Protein AF-A0A0H2ZX13-F1 (afdb_monomer_lite)

Sequence (163 aa):
MHVPVPDKLWLAPEAAERKGGQFLLNASNQIASAAADPLPFKPIQDLIDAQRLALRTYAIRSNDFKANLDGRALPKTIQREYRLARLPRFIWVVEAIDRQLRQAGEPCVVGEAVLDATSSDHAPEEIALHVHGVMWLQQTGGGVRFPITGDAKPYISGGVGDP

Secondary structure (DSSP, 8-state):
--PPPPTT--S-HHHHHHHHHHHHHHHHHHHHHHSPSSPSS--HHHHHHTT-EEEEEEEEEHHHHHHHGGGGT--HHHHHHHHHS---SEEEEEEEEEHHHHHTTS--EEEEEEEETTSBTTBPPEEEEEETTEEEEE-TTS-EEEEEE---S-B---SSS--

pLDDT: mean 90.94, std 11.41, range [40.09, 98.44]

Structure (mmCIF, N/CA/C/O backbone):
data_AF-A0A0H2ZX13-F1
#
_entry.id   AF-A0A0H2ZX13-F1
#
loop_
_atom_site.group_PDB
_atom_site.id
_atom_site.type_symbol
_atom_site.label_atom_id
_atom_site.label_alt_id
_atom_site.label_comp_id
_atom_site.label_asym_id
_atom_site.label_entity_id
_atom_site.label_seq_id
_atom_site.pdbx_PDB_ins_code
_atom_site.Cartn_x
_atom_site.Cartn_y
_atom_site.Cartn_z
_atom_site.occupancy
_atom_site.B_iso_or_equiv
_atom_site.auth_seq_id
_atom_site.auth_comp_id
_atom_site.auth_asym_id
_atom_site.auth_atom_id
_atom_site.pdbx_PDB_model_num
ATOM 1 N N . MET A 1 1 ? 14.447 -19.700 7.499 1.00 40.09 1 MET A N 1
ATOM 2 C CA . MET A 1 1 ? 13.592 -20.479 6.579 1.00 40.09 1 MET A CA 1
ATOM 3 C C . MET A 1 1 ? 13.613 -19.738 5.251 1.00 40.09 1 MET A C 1
ATOM 5 O O . MET A 1 1 ? 13.087 -18.639 5.200 1.00 40.09 1 MET A O 1
ATOM 9 N N . HIS A 1 2 ? 14.326 -20.243 4.240 1.00 40.50 2 HIS A N 1
ATOM 10 C CA . HIS A 1 2 ? 14.375 -19.602 2.920 1.00 40.50 2 HIS A CA 1
ATOM 11 C C . HIS A 1 2 ? 13.100 -19.982 2.165 1.00 40.50 2 HIS A C 1
ATOM 13 O O . HIS A 1 2 ? 12.901 -21.156 1.856 1.00 40.50 2 HIS A O 1
ATOM 19 N N . VAL A 1 3 ? 12.218 -19.016 1.918 1.00 52.16 3 VAL A N 1
ATOM 20 C CA . VAL A 1 3 ? 11.079 -19.216 1.016 1.00 52.16 3 VAL A CA 1
ATOM 21 C C . VAL A 1 3 ? 11.642 -19.218 -0.409 1.00 52.16 3 VAL A C 1
ATOM 23 O O . VAL A 1 3 ? 12.311 -18.251 -0.775 1.00 52.16 3 VAL A O 1
ATOM 26 N N . PRO A 1 4 ? 11.461 -20.290 -1.204 1.00 53.12 4 PRO A N 1
ATOM 27 C CA . PRO A 1 4 ? 11.976 -20.332 -2.564 1.00 53.12 4 PRO A CA 1
ATOM 28 C C . PRO A 1 4 ? 11.307 -19.244 -3.404 1.00 53.12 4 PRO A C 1
ATOM 30 O O . PRO A 1 4 ? 10.082 -19.165 -3.504 1.00 53.12 4 PRO A O 1
ATOM 33 N N . VAL A 1 5 ? 12.141 -18.394 -3.988 1.00 54.12 5 VAL A N 1
ATOM 34 C CA . VAL A 1 5 ? 11.737 -17.278 -4.836 1.00 54.12 5 VAL A CA 1
ATOM 35 C C . VAL A 1 5 ? 11.625 -17.809 -6.273 1.00 54.12 5 VAL A C 1
ATOM 37 O O . VAL A 1 5 ? 12.580 -18.419 -6.749 1.00 54.12 5 VAL A O 1
ATOM 40 N N . PRO A 1 6 ? 10.491 -17.641 -6.978 1.00 60.44 6 PRO A N 1
ATOM 41 C CA . PRO A 1 6 ? 10.394 -17.985 -8.396 1.00 60.44 6 PRO A CA 1
ATOM 42 C C . PRO A 1 6 ? 11.504 -17.307 -9.213 1.00 60.44 6 PRO A C 1
ATOM 44 O O . PRO A 1 6 ? 11.788 -16.140 -8.956 1.00 60.44 6 PRO A O 1
ATOM 47 N N . ASP A 1 7 ? 12.026 -17.969 -10.257 1.00 58.28 7 ASP A N 1
ATOM 48 C CA . ASP A 1 7 ? 13.134 -17.527 -11.149 1.00 58.28 7 ASP A CA 1
ATOM 49 C C . ASP A 1 7 ? 12.956 -16.149 -11.838 1.00 58.28 7 ASP A C 1
ATOM 51 O O . ASP A 1 7 ? 13.725 -15.762 -12.716 1.00 58.28 7 ASP A O 1
ATOM 55 N N . LYS A 1 8 ? 11.890 -15.415 -11.513 1.00 68.06 8 LYS A N 1
ATOM 56 C CA . LYS A 1 8 ? 11.519 -14.120 -12.086 1.00 68.06 8 LYS A CA 1
ATOM 57 C C . LYS A 1 8 ? 11.235 -13.041 -11.038 1.00 68.06 8 LYS A C 1
ATOM 59 O O . LYS A 1 8 ? 10.766 -11.983 -11.443 1.00 68.06 8 LYS A O 1
ATOM 64 N N . LEU A 1 9 ? 11.464 -13.276 -9.740 1.00 80.00 9 LEU A N 1
ATOM 65 C CA . LEU A 1 9 ? 11.483 -12.187 -8.753 1.00 80.00 9 LEU A CA 1
ATOM 66 C C . LEU A 1 9 ? 12.938 -11.792 -8.506 1.00 80.00 9 LEU A C 1
ATOM 68 O O . LEU A 1 9 ? 13.745 -12.617 -8.088 1.00 80.00 9 LEU A O 1
ATOM 72 N N . TRP A 1 10 ? 13.249 -10.540 -8.811 1.00 85.06 10 TRP A N 1
ATOM 73 C CA . TRP A 1 10 ? 14.584 -9.959 -8.694 1.00 85.06 10 TRP A CA 1
ATOM 74 C C . TRP A 1 10 ? 14.689 -9.070 -7.462 1.00 85.06 10 TRP A C 1
ATOM 76 O O . TRP A 1 10 ? 15.726 -9.064 -6.809 1.00 85.06 10 TRP A O 1
ATOM 86 N N . LEU A 1 11 ? 13.599 -8.375 -7.126 1.00 90.50 11 LEU A N 1
ATOM 87 C CA . LEU A 1 11 ? 13.493 -7.597 -5.902 1.00 90.50 11 LEU A CA 1
ATOM 88 C C . LEU A 1 11 ? 13.355 -8.552 -4.712 1.00 90.50 11 LEU A C 1
ATOM 90 O O . LEU A 1 11 ? 12.398 -9.332 -4.650 1.00 90.50 11 LEU A O 1
ATOM 94 N N . ALA A 1 12 ? 14.278 -8.474 -3.760 1.00 93.25 12 ALA A N 1
ATOM 95 C CA . ALA A 1 12 ? 14.234 -9.247 -2.528 1.00 93.25 12 ALA A CA 1
ATOM 96 C C . ALA A 1 12 ? 13.045 -8.822 -1.637 1.00 93.25 12 ALA A C 1
ATOM 98 O O . ALA A 1 12 ? 12.730 -7.627 -1.561 1.00 93.25 12 ALA A O 1
ATOM 99 N N . PRO A 1 13 ? 12.400 -9.759 -0.912 1.00 93.75 13 PRO A N 1
ATOM 100 C CA . PRO A 1 13 ? 11.270 -9.444 -0.035 1.00 93.75 13 PRO A CA 1
ATOM 101 C C . PRO A 1 13 ? 11.617 -8.400 1.030 1.00 93.75 13 PRO A C 1
ATOM 103 O O . PRO A 1 13 ? 10.819 -7.509 1.298 1.00 93.75 13 PRO A O 1
ATOM 106 N N . GLU A 1 14 ? 12.818 -8.449 1.605 1.00 95.44 14 GLU A N 1
ATOM 107 C CA . GLU A 1 14 ? 13.265 -7.503 2.631 1.00 95.44 14 GLU A CA 1
ATOM 108 C C . GLU A 1 14 ? 13.470 -6.096 2.057 1.00 95.44 14 GLU A C 1
ATOM 110 O O . GLU A 1 14 ? 13.261 -5.093 2.744 1.00 95.44 14 GLU A O 1
ATOM 115 N N . ALA A 1 15 ? 13.897 -6.001 0.793 1.00 95.75 15 ALA A N 1
ATOM 116 C CA . ALA A 1 15 ? 14.011 -4.730 0.090 1.00 95.75 15 ALA A CA 1
ATOM 117 C C . ALA A 1 15 ? 12.628 -4.159 -0.245 1.00 95.75 15 ALA A C 1
ATOM 119 O O . ALA A 1 15 ? 12.398 -2.967 -0.016 1.00 95.75 15 ALA A O 1
ATOM 120 N N . ALA A 1 16 ? 11.701 -5.011 -0.696 1.00 96.81 16 ALA A N 1
ATOM 121 C CA . ALA A 1 16 ? 10.311 -4.643 -0.929 1.00 96.81 16 ALA A CA 1
ATOM 122 C C . ALA A 1 16 ? 9.630 -4.154 0.357 1.00 96.81 16 ALA A C 1
ATOM 124 O O . ALA A 1 16 ? 9.082 -3.056 0.359 1.00 96.81 16 ALA A O 1
ATOM 125 N N . GLU A 1 17 ? 9.724 -4.903 1.461 1.00 97.94 17 GLU A N 1
ATOM 126 C CA . GLU A 1 17 ? 9.111 -4.550 2.748 1.00 97.94 17 GLU A CA 1
ATOM 127 C C . GLU A 1 17 ? 9.623 -3.209 3.272 1.00 97.94 17 GLU A C 1
ATOM 129 O O . GLU A 1 17 ? 8.841 -2.317 3.602 1.00 97.94 17 GLU A O 1
ATOM 134 N N . ARG A 1 18 ? 10.950 -3.033 3.293 1.00 97.50 18 ARG A N 1
ATOM 135 C CA . ARG A 1 18 ? 11.585 -1.798 3.766 1.00 97.50 18 ARG A CA 1
ATOM 136 C C . ARG A 1 18 ? 11.129 -0.596 2.949 1.00 97.50 18 ARG A C 1
ATOM 138 O O . ARG A 1 18 ? 10.815 0.452 3.514 1.00 97.50 18 ARG A O 1
ATOM 145 N N . LYS A 1 19 ? 11.117 -0.728 1.618 1.00 97.81 19 LYS A N 1
ATOM 146 C CA . LYS A 1 19 ? 10.781 0.384 0.729 1.00 97.81 19 LYS A CA 1
ATOM 147 C C . LYS A 1 19 ? 9.278 0.665 0.705 1.00 97.81 19 LYS A C 1
ATOM 149 O O . LYS A 1 19 ? 8.890 1.821 0.836 1.00 97.81 19 LYS A O 1
ATOM 154 N N . GLY A 1 20 ? 8.448 -0.373 0.636 1.00 97.69 20 GLY A N 1
ATOM 155 C CA . GLY A 1 20 ? 6.992 -0.275 0.728 1.00 97.69 20 GLY A CA 1
ATOM 156 C C . GLY A 1 20 ? 6.532 0.324 2.056 1.00 97.69 20 GLY A C 1
ATOM 157 O O . GLY A 1 20 ? 5.722 1.245 2.062 1.00 97.69 20 GLY A O 1
ATOM 158 N N . GLY A 1 21 ? 7.119 -0.104 3.178 1.00 97.94 21 GLY A N 1
ATOM 159 C CA . GLY A 1 21 ? 6.862 0.488 4.493 1.00 97.94 21 GLY A CA 1
ATOM 160 C C . GLY A 1 21 ? 7.228 1.975 4.554 1.00 97.94 21 GLY A C 1
ATOM 161 O O . GLY A 1 21 ? 6.460 2.778 5.085 1.00 97.94 21 GLY A O 1
ATOM 162 N N . GLN A 1 22 ? 8.357 2.369 3.951 1.00 98.06 22 GLN A N 1
ATOM 163 C CA . GLN A 1 22 ? 8.748 3.778 3.840 1.00 98.06 22 GLN A CA 1
ATOM 164 C C . GLN A 1 22 ? 7.742 4.590 3.009 1.00 98.06 22 GLN A C 1
ATOM 166 O O . GLN A 1 22 ? 7.369 5.690 3.419 1.00 98.06 22 GLN A O 1
ATOM 171 N N . PHE A 1 23 ? 7.293 4.068 1.863 1.00 97.62 23 PHE A N 1
ATOM 172 C CA . PHE A 1 23 ? 6.282 4.731 1.035 1.00 97.62 23 PHE A CA 1
ATOM 173 C C . PHE A 1 23 ? 4.970 4.924 1.797 1.00 97.62 23 PHE A C 1
ATOM 175 O O . PHE A 1 23 ? 4.450 6.038 1.840 1.00 97.62 23 PHE A O 1
ATOM 182 N N . LEU A 1 24 ? 4.497 3.879 2.479 1.00 98.25 24 LEU A N 1
ATOM 183 C CA . LEU A 1 24 ? 3.282 3.915 3.292 1.00 98.25 24 LEU A CA 1
ATOM 184 C C . LEU A 1 24 ? 3.354 4.962 4.405 1.00 98.25 24 LEU A C 1
ATOM 186 O O . LEU A 1 24 ? 2.422 5.752 4.563 1.00 98.25 24 LEU A O 1
ATOM 190 N N . LEU A 1 25 ? 4.458 5.002 5.154 1.00 98.38 25 LEU A N 1
ATOM 191 C CA . LEU A 1 25 ? 4.645 5.976 6.228 1.00 98.38 25 LEU A CA 1
ATOM 192 C C . LEU A 1 25 ? 4.645 7.413 5.691 1.00 98.38 25 LEU A C 1
ATOM 194 O O . LEU A 1 25 ? 3.904 8.261 6.191 1.00 98.38 25 LEU A O 1
ATOM 198 N N . ASN A 1 26 ? 5.433 7.678 4.648 1.00 97.62 26 ASN A N 1
ATOM 199 C CA . ASN A 1 26 ? 5.528 9.008 4.048 1.00 97.62 26 ASN A CA 1
ATOM 200 C C . ASN A 1 26 ? 4.165 9.485 3.527 1.00 97.62 26 ASN A C 1
ATOM 202 O O . ASN A 1 26 ? 3.757 10.615 3.793 1.00 97.62 26 ASN A O 1
ATOM 206 N N . ALA A 1 27 ? 3.441 8.601 2.842 1.00 96.62 27 ALA A N 1
ATOM 207 C CA . ALA A 1 27 ? 2.106 8.865 2.330 1.00 96.62 27 ALA A CA 1
ATOM 208 C C . ALA A 1 27 ? 1.095 9.140 3.442 1.00 96.62 27 ALA A C 1
ATOM 210 O O . ALA A 1 27 ? 0.366 10.127 3.383 1.00 96.62 27 ALA A O 1
ATOM 211 N N . SER A 1 28 ? 1.084 8.305 4.485 1.00 97.75 28 SER A N 1
ATOM 212 C CA . SER A 1 28 ? 0.220 8.502 5.648 1.00 97.75 28 SER A CA 1
ATOM 213 C C . SER A 1 28 ? 0.462 9.863 6.295 1.00 97.75 28 SER A C 1
ATOM 215 O O . SER A 1 28 ? -0.503 10.534 6.649 1.00 97.75 28 SER A O 1
ATOM 217 N N . ASN A 1 29 ? 1.723 10.276 6.447 1.00 97.19 29 ASN A N 1
ATOM 218 C CA . ASN A 1 29 ? 2.069 11.567 7.043 1.00 97.19 29 ASN A CA 1
ATOM 219 C C . ASN A 1 29 ? 1.611 12.730 6.157 1.00 97.19 29 ASN A C 1
ATOM 221 O O . ASN A 1 29 ? 1.026 13.692 6.654 1.00 97.19 29 ASN A O 1
ATOM 225 N N . GLN A 1 30 ? 1.810 12.619 4.841 1.00 95.44 30 GLN A N 1
ATOM 226 C CA . GLN A 1 30 ? 1.357 13.629 3.889 1.00 95.44 30 GLN A CA 1
ATOM 227 C C . GLN A 1 30 ? -0.172 13.780 3.911 1.00 95.44 30 GLN A C 1
ATOM 229 O O . GLN A 1 30 ? -0.673 14.899 4.000 1.00 95.44 30 GLN A O 1
ATOM 234 N N . ILE A 1 31 ? -0.916 12.670 3.891 1.00 95.06 31 ILE A N 1
ATOM 235 C CA . ILE A 1 31 ? -2.386 12.682 3.928 1.00 95.06 31 ILE A CA 1
ATOM 236 C C . ILE A 1 31 ? -2.888 13.242 5.261 1.00 95.06 31 ILE A C 1
ATOM 238 O O . ILE A 1 31 ? -3.763 14.103 5.258 1.00 95.06 31 ILE A O 1
ATOM 242 N N . ALA A 1 32 ? -2.318 12.807 6.390 1.00 95.19 32 ALA A N 1
ATOM 243 C CA . ALA A 1 32 ? -2.690 13.314 7.710 1.00 95.19 32 ALA A CA 1
ATOM 244 C C . ALA A 1 32 ? -2.454 14.828 7.828 1.00 95.19 32 ALA A C 1
ATOM 246 O O . ALA A 1 32 ? -3.317 15.537 8.331 1.00 95.19 32 ALA A O 1
ATOM 247 N N . SER A 1 33 ? -1.334 15.337 7.301 1.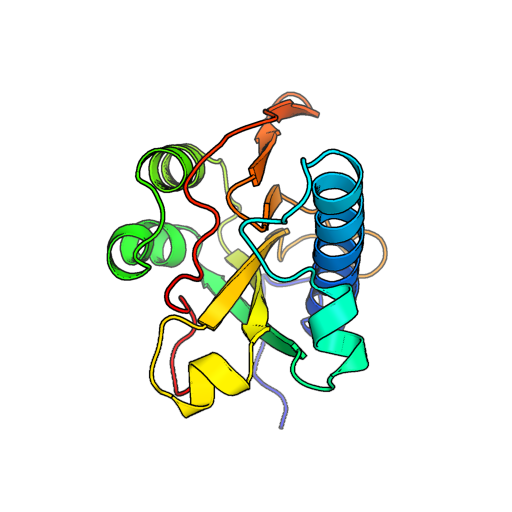00 93.94 33 SER A N 1
ATOM 248 C CA . SER A 1 33 ? -1.021 16.773 7.339 1.00 93.94 33 SER A CA 1
ATOM 249 C C . SER A 1 33 ? -1.975 17.647 6.515 1.00 93.94 33 SER A C 1
ATOM 251 O O . SER A 1 33 ? -2.100 18.839 6.784 1.00 93.94 33 SER A O 1
ATOM 253 N N . ALA A 1 34 ? -2.638 17.064 5.512 1.00 91.19 34 ALA A N 1
ATOM 254 C CA . ALA A 1 34 ? -3.572 17.757 4.628 1.00 91.19 34 ALA A CA 1
ATOM 255 C C . ALA A 1 34 ? -5.049 17.554 5.019 1.00 91.19 34 ALA A C 1
ATOM 257 O O . ALA A 1 34 ? -5.928 18.183 4.427 1.00 91.19 34 ALA A O 1
ATOM 258 N N . ALA A 1 35 ? -5.338 16.661 5.969 1.00 89.31 35 ALA A N 1
ATOM 259 C CA . ALA A 1 35 ? -6.691 16.327 6.394 1.00 89.31 35 ALA A CA 1
ATOM 260 C C . ALA A 1 35 ? -7.190 17.255 7.517 1.00 89.31 35 ALA A C 1
ATOM 262 O O . ALA A 1 35 ? -6.410 17.848 8.258 1.00 89.31 35 ALA A O 1
ATOM 263 N N . ALA A 1 36 ? -8.515 17.382 7.636 1.00 85.75 36 ALA A N 1
ATOM 264 C CA . ALA A 1 36 ? -9.145 18.132 8.720 1.00 85.75 36 ALA A CA 1
ATOM 265 C C . ALA A 1 36 ? -9.134 17.336 10.040 1.00 85.75 36 ALA A C 1
ATOM 267 O O . ALA A 1 36 ? -9.187 16.107 10.027 1.00 85.75 36 ALA A O 1
ATOM 268 N N . ASP A 1 37 ? -9.106 18.051 11.166 1.00 83.88 37 ASP A N 1
ATOM 269 C CA . ASP A 1 37 ? -9.209 17.498 12.524 1.00 83.88 37 ASP A CA 1
ATOM 270 C C . ASP A 1 37 ? -10.697 17.374 12.932 1.00 83.88 37 ASP A C 1
ATOM 272 O O . ASP A 1 37 ? -11.443 18.349 12.765 1.00 83.88 37 ASP A O 1
ATOM 276 N N . PRO A 1 38 ? -11.173 16.218 13.441 1.00 85.50 38 PRO A N 1
ATOM 277 C CA . PRO A 1 38 ? -10.438 14.973 13.687 1.00 85.50 38 PRO A CA 1
ATOM 278 C C . PRO A 1 38 ? -10.209 14.122 12.442 1.00 85.50 38 PRO A C 1
ATOM 280 O O . PRO A 1 38 ? -11.061 14.022 11.557 1.00 85.50 38 PRO A O 1
ATOM 283 N N . LEU A 1 39 ? -9.057 13.442 12.428 1.00 90.75 39 LEU A N 1
ATOM 284 C CA . LEU A 1 39 ? -8.708 12.505 11.367 1.00 90.75 39 LEU A CA 1
ATOM 285 C C . LEU A 1 39 ? -9.691 11.319 11.356 1.00 90.75 39 LEU A C 1
ATOM 287 O O . LEU A 1 39 ? -9.921 10.700 12.397 1.00 90.75 39 LEU A O 1
ATOM 291 N N . PRO A 1 40 ? -10.234 10.935 10.186 1.00 90.81 40 PRO A N 1
ATOM 292 C CA . PRO A 1 40 ? -11.153 9.801 10.069 1.00 90.81 40 PRO A CA 1
ATOM 293 C C . PRO A 1 40 ? -10.444 8.433 10.080 1.00 90.81 40 PRO A C 1
ATOM 295 O O . PRO A 1 40 ? -11.085 7.398 9.908 1.00 90.81 40 PRO A O 1
ATOM 298 N N . PHE A 1 41 ? -9.124 8.418 10.251 1.00 93.94 41 PHE A N 1
ATOM 299 C CA . PHE A 1 41 ? -8.262 7.241 10.279 1.00 93.94 41 PHE A CA 1
ATOM 300 C C . PHE A 1 41 ? -7.149 7.449 11.308 1.00 93.94 41 PHE A C 1
ATOM 302 O O . PHE A 1 41 ? -6.880 8.574 11.728 1.00 93.94 41 PHE A O 1
ATOM 309 N N . LYS A 1 42 ? -6.465 6.365 11.685 1.00 95.62 42 LYS A N 1
ATOM 310 C CA . LYS A 1 42 ? -5.280 6.433 12.542 1.00 95.62 42 LYS A CA 1
ATOM 311 C C . LYS A 1 42 ? -4.011 6.506 11.681 1.00 95.62 42 LYS A C 1
ATOM 313 O O . LYS A 1 42 ? -3.763 5.560 10.930 1.00 95.62 42 LYS A O 1
ATOM 318 N N . PRO A 1 43 ? -3.210 7.586 11.758 1.00 96.94 43 PRO A N 1
ATOM 319 C CA . PRO A 1 43 ? -1.932 7.676 11.059 1.00 96.94 43 PRO A CA 1
ATOM 320 C C . PRO A 1 43 ? -1.021 6.478 11.338 1.00 96.94 43 PRO A C 1
ATOM 322 O O . PRO A 1 43 ? -1.002 5.932 12.441 1.00 96.94 43 PRO A O 1
ATOM 325 N N . ILE A 1 44 ? -0.218 6.091 10.345 1.00 98.00 44 ILE A N 1
ATOM 326 C CA . ILE A 1 44 ? 0.739 4.988 10.493 1.00 98.00 44 ILE A CA 1
ATOM 327 C C . ILE A 1 44 ? 1.781 5.312 11.574 1.00 98.00 44 ILE A C 1
ATOM 329 O O . ILE A 1 44 ? 2.150 4.412 12.324 1.00 98.00 44 ILE A O 1
ATOM 333 N N . GLN A 1 45 ? 2.199 6.577 11.715 1.00 98.00 45 GLN A N 1
ATOM 334 C CA . GLN A 1 45 ? 3.105 6.997 12.790 1.00 98.00 45 GLN A CA 1
ATOM 335 C C . GLN A 1 45 ? 2.527 6.672 14.178 1.00 98.00 45 GLN A C 1
ATOM 337 O O . GLN A 1 45 ? 3.198 6.032 14.981 1.00 98.00 45 GLN A O 1
ATOM 342 N N . ASP A 1 46 ? 1.251 6.970 14.422 1.00 97.81 46 ASP A N 1
ATOM 343 C CA . ASP A 1 46 ? 0.590 6.656 15.694 1.00 97.81 46 ASP A CA 1
ATOM 344 C C . ASP A 1 46 ? 0.506 5.144 15.961 1.00 97.81 46 ASP A C 1
ATOM 346 O O . ASP A 1 46 ? 0.479 4.702 17.113 1.00 97.81 46 ASP A O 1
ATOM 350 N N . LEU A 1 47 ? 0.421 4.320 14.908 1.00 98.00 47 LEU A N 1
ATOM 351 C CA . LEU A 1 47 ? 0.483 2.861 15.037 1.00 98.00 47 LEU A CA 1
ATOM 352 C C . LEU A 1 47 ? 1.899 2.381 15.371 1.00 98.00 47 LEU A C 1
ATOM 354 O O . LEU A 1 47 ? 2.039 1.409 16.114 1.00 98.00 47 LEU A O 1
ATOM 358 N N . ILE A 1 48 ? 2.935 3.039 14.844 1.00 97.81 48 ILE A N 1
ATOM 359 C CA . ILE A 1 48 ? 4.339 2.762 15.180 1.00 97.81 48 ILE A CA 1
ATOM 360 C C . ILE A 1 48 ? 4.599 3.111 16.644 1.00 97.81 48 ILE A C 1
ATOM 362 O O . ILE A 1 48 ? 5.080 2.258 17.391 1.00 97.81 48 ILE A O 1
ATOM 366 N N . ASP A 1 49 ? 4.219 4.316 17.066 1.00 98.19 49 ASP A N 1
ATOM 367 C CA . ASP A 1 49 ? 4.447 4.818 18.424 1.00 98.19 49 ASP A CA 1
ATOM 368 C C . ASP A 1 49 ? 3.720 3.957 19.467 1.00 98.19 49 ASP A C 1
ATOM 370 O O . ASP A 1 49 ? 4.251 3.667 20.537 1.00 98.19 49 ASP A O 1
ATOM 374 N N . ALA A 1 50 ? 2.530 3.455 19.118 1.00 97.81 50 ALA A N 1
ATOM 375 C CA . ALA A 1 50 ? 1.772 2.512 19.937 1.00 97.81 50 ALA A CA 1
ATOM 376 C C . ALA A 1 50 ? 2.233 1.044 19.811 1.00 97.81 50 ALA A C 1
ATOM 378 O O . ALA A 1 50 ? 1.577 0.159 20.359 1.00 97.81 50 ALA A O 1
ATOM 379 N N . GLN A 1 51 ? 3.301 0.752 19.058 1.00 97.38 51 GLN A N 1
ATOM 380 C CA . GLN A 1 51 ? 3.802 -0.603 18.767 1.00 97.38 51 GLN A CA 1
ATOM 381 C C . GLN A 1 51 ? 2.745 -1.562 18.178 1.00 97.38 51 GLN A C 1
ATOM 383 O O . GLN A 1 51 ? 2.807 -2.788 18.331 1.00 97.38 51 GLN A O 1
ATOM 388 N N . ARG A 1 52 ? 1.769 -1.004 17.460 1.00 97.12 52 ARG A N 1
ATOM 389 C CA . ARG A 1 52 ? 0.643 -1.711 16.839 1.00 97.12 52 ARG A CA 1
ATOM 390 C C . ARG A 1 52 ? 0.821 -1.966 15.351 1.00 97.12 52 ARG A C 1
ATOM 392 O O . ARG A 1 52 ? 0.092 -2.794 14.818 1.00 97.12 52 ARG A O 1
ATOM 399 N N . LEU A 1 53 ? 1.766 -1.303 14.688 1.00 98.00 53 LEU A N 1
ATOM 400 C CA . LEU A 1 53 ? 2.045 -1.568 13.281 1.00 98.00 53 LEU A CA 1
ATOM 401 C C . LEU A 1 53 ? 2.764 -2.916 13.109 1.00 98.00 53 LEU A C 1
ATOM 403 O O . LEU A 1 53 ? 3.773 -3.194 13.761 1.00 98.00 53 LEU A O 1
ATOM 407 N N . ALA A 1 54 ? 2.269 -3.733 12.187 1.00 97.44 54 ALA A N 1
ATOM 408 C CA . ALA A 1 54 ? 3.020 -4.812 11.559 1.00 97.44 54 ALA A CA 1
ATOM 409 C C . ALA A 1 54 ? 3.055 -4.590 10.044 1.00 97.44 54 ALA A C 1
ATOM 411 O O . ALA A 1 54 ? 2.134 -3.999 9.484 1.00 97.44 54 ALA A O 1
ATOM 412 N N . LEU A 1 55 ? 4.108 -5.077 9.390 1.00 97.69 55 LEU A N 1
ATOM 413 C CA . LEU A 1 55 ? 4.147 -5.189 7.938 1.00 97.69 55 LEU A CA 1
ATOM 414 C C . LEU A 1 55 ? 3.949 -6.651 7.552 1.00 97.69 55 LEU A C 1
ATOM 416 O O . LEU A 1 55 ? 4.455 -7.550 8.226 1.00 97.69 55 LEU A O 1
ATOM 420 N N . ARG A 1 56 ? 3.195 -6.871 6.479 1.00 96.06 56 ARG A N 1
ATOM 421 C CA . ARG A 1 56 ? 3.065 -8.173 5.833 1.00 96.06 56 ARG A CA 1
ATOM 422 C C . ARG A 1 56 ? 3.486 -8.034 4.381 1.00 96.06 56 ARG A C 1
ATOM 424 O O . ARG A 1 56 ? 2.854 -7.299 3.628 1.00 96.06 56 ARG A O 1
ATOM 431 N N . THR A 1 57 ? 4.514 -8.779 3.993 1.00 96.69 57 THR A N 1
ATOM 432 C CA . THR A 1 57 ? 5.076 -8.730 2.640 1.00 96.69 57 THR A CA 1
ATOM 433 C C . THR A 1 57 ? 4.933 -10.076 1.952 1.00 96.69 57 THR A C 1
ATOM 435 O O . THR A 1 57 ? 5.333 -11.105 2.495 1.00 96.69 57 THR A O 1
ATOM 438 N N . TYR A 1 58 ? 4.353 -10.090 0.753 1.00 95.75 58 TYR A N 1
ATOM 439 C CA . TYR A 1 58 ? 4.172 -11.317 -0.019 1.00 95.75 58 TYR A CA 1
ATOM 440 C C . TYR A 1 58 ? 4.242 -11.074 -1.524 1.00 95.75 58 TYR A C 1
ATOM 442 O O . TYR A 1 58 ? 3.853 -10.021 -2.032 1.00 95.75 58 TYR A O 1
ATOM 450 N N . ALA A 1 59 ? 4.743 -12.079 -2.240 1.00 94.88 59 ALA A N 1
ATOM 451 C CA . ALA A 1 59 ? 4.734 -12.099 -3.692 1.00 94.88 59 ALA A CA 1
ATOM 452 C C . ALA A 1 59 ? 3.464 -12.790 -4.181 1.00 94.88 59 ALA A C 1
ATOM 454 O O . ALA A 1 59 ? 3.061 -13.832 -3.661 1.00 94.88 59 ALA A O 1
ATOM 455 N N . ILE A 1 60 ? 2.851 -12.235 -5.219 1.00 94.88 60 ILE A N 1
ATOM 456 C CA . ILE A 1 60 ? 1.645 -12.797 -5.826 1.00 94.88 60 ILE A CA 1
ATOM 457 C C . ILE A 1 60 ? 1.661 -12.555 -7.335 1.00 94.88 60 ILE A C 1
ATOM 459 O O . ILE A 1 60 ? 2.258 -11.592 -7.826 1.00 94.88 60 ILE A O 1
ATOM 463 N N . ARG A 1 61 ? 1.013 -13.436 -8.108 1.00 94.69 61 ARG A N 1
ATOM 464 C CA . ARG A 1 61 ? 0.768 -13.151 -9.527 1.00 94.69 61 ARG A CA 1
ATOM 465 C C . ARG A 1 61 ? -0.227 -12.005 -9.628 1.00 94.69 61 ARG A C 1
ATOM 467 O O . ARG A 1 61 ? -1.261 -12.026 -8.966 1.00 94.69 61 ARG A O 1
ATOM 474 N N . SER A 1 62 ? 0.024 -11.046 -10.509 1.00 95.62 62 SER A N 1
ATOM 475 C CA . SER A 1 62 ? -0.862 -9.883 -10.646 1.00 95.62 62 SER A CA 1
ATOM 476 C C . SER A 1 62 ? -2.303 -10.246 -11.017 1.00 95.62 62 SER A C 1
ATOM 478 O O . SER A 1 62 ? -3.234 -9.575 -10.581 1.00 95.62 62 SER A O 1
ATOM 480 N N . ASN A 1 63 ? -2.513 -11.332 -11.764 1.00 95.94 63 ASN A N 1
ATOM 481 C CA . ASN A 1 63 ? -3.858 -11.834 -12.055 1.00 95.94 63 ASN A CA 1
ATOM 482 C C . ASN A 1 63 ? -4.573 -12.363 -10.804 1.00 95.94 63 ASN A C 1
ATOM 484 O O . ASN A 1 63 ? -5.759 -12.092 -10.644 1.00 95.94 63 ASN A O 1
ATOM 488 N N . ASP A 1 64 ? -3.864 -13.063 -9.914 1.00 95.81 64 ASP A N 1
ATOM 489 C CA . ASP A 1 64 ? -4.444 -13.573 -8.665 1.00 95.81 64 ASP A CA 1
ATOM 490 C C . ASP A 1 64 ? -4.760 -12.406 -7.717 1.00 95.81 64 ASP A C 1
ATOM 492 O O . ASP A 1 64 ? -5.842 -12.348 -7.139 1.00 95.81 64 ASP A O 1
ATOM 496 N N . PHE A 1 65 ? -3.866 -11.414 -7.640 1.00 95.88 65 PHE A N 1
ATOM 497 C CA . PHE A 1 65 ? -4.119 -10.162 -6.924 1.00 95.88 65 PHE A CA 1
ATOM 498 C C . PHE A 1 65 ? -5.402 -9.477 -7.411 1.00 95.88 65 PHE A C 1
ATOM 500 O O . PHE A 1 65 ? -6.278 -9.154 -6.610 1.00 95.88 65 PHE A O 1
ATOM 507 N N . LYS A 1 66 ? -5.553 -9.308 -8.733 1.00 96.06 66 LYS A N 1
ATOM 508 C CA . LYS A 1 66 ? -6.741 -8.687 -9.338 1.00 96.06 66 LYS A CA 1
ATOM 509 C C . LYS A 1 66 ? -8.015 -9.502 -9.125 1.00 96.06 66 LYS A C 1
ATOM 511 O O . LYS A 1 66 ? -9.074 -8.910 -8.925 1.00 96.06 66 LYS A O 1
ATOM 516 N N . ALA A 1 67 ? -7.924 -10.830 -9.182 1.00 94.38 67 ALA A N 1
ATOM 517 C CA . ALA A 1 67 ? -9.054 -11.726 -8.949 1.00 94.38 67 ALA A CA 1
ATOM 518 C C . ALA A 1 67 ? -9.559 -11.648 -7.501 1.00 94.38 67 ALA A C 1
ATOM 520 O O . ALA A 1 67 ? -10.760 -11.738 -7.265 1.00 94.38 67 ALA A O 1
ATOM 521 N N . ASN A 1 68 ? -8.659 -11.409 -6.545 1.00 93.19 68 ASN A N 1
ATOM 522 C CA . ASN A 1 68 ? -8.992 -11.375 -5.124 1.00 93.19 68 ASN A CA 1
ATOM 523 C C . ASN A 1 68 ? -9.504 -10.012 -4.627 1.00 93.19 68 ASN A C 1
ATOM 525 O O . ASN A 1 68 ? -9.934 -9.926 -3.480 1.00 93.19 68 ASN A O 1
ATOM 529 N N . LEU A 1 69 ? -9.505 -8.955 -5.452 1.00 94.31 69 LEU A N 1
ATOM 530 C CA . LEU A 1 69 ? -9.883 -7.595 -5.027 1.00 94.31 69 LEU A CA 1
ATOM 531 C C . LEU A 1 69 ? -11.278 -7.508 -4.388 1.00 94.31 69 LEU A C 1
ATOM 533 O O . LEU A 1 69 ? -11.453 -6.757 -3.429 1.00 94.31 69 LEU A O 1
ATOM 537 N N . ASP A 1 70 ? -12.254 -8.273 -4.887 1.00 91.31 70 ASP A N 1
ATOM 538 C CA . ASP A 1 70 ? -13.624 -8.263 -4.351 1.00 91.31 70 ASP A CA 1
ATOM 539 C C . ASP A 1 70 ? -13.683 -8.803 -2.913 1.00 91.31 70 ASP A C 1
ATOM 541 O O . ASP A 1 70 ? -14.442 -8.295 -2.089 1.00 91.31 70 ASP A O 1
ATOM 545 N N . GLY A 1 71 ? -12.836 -9.786 -2.587 1.00 91.44 71 GLY A N 1
ATOM 546 C CA . GLY A 1 71 ? -12.750 -10.380 -1.251 1.00 91.44 71 GLY A CA 1
ATOM 547 C C . GLY A 1 71 ? -12.089 -9.474 -0.211 1.00 91.44 71 GLY A C 1
ATOM 548 O O . GLY A 1 71 ? -12.147 -9.767 0.979 1.00 91.44 71 GLY A O 1
ATOM 549 N N . ARG A 1 72 ? -11.478 -8.360 -0.636 1.00 92.25 72 ARG A N 1
ATOM 550 C CA . ARG A 1 72 ? -10.705 -7.480 0.250 1.00 92.25 72 ARG A CA 1
ATOM 551 C C . ARG A 1 72 ? -11.536 -6.390 0.915 1.00 92.25 72 ARG A C 1
ATOM 553 O O . ARG A 1 72 ? -10.990 -5.638 1.704 1.00 92.25 72 ARG A O 1
ATOM 560 N N . ALA A 1 73 ? -12.828 -6.273 0.600 1.00 90.50 73 ALA A N 1
ATOM 561 C CA . ALA A 1 73 ? -13.697 -5.183 1.068 1.00 90.50 73 ALA A CA 1
ATOM 562 C C . ALA A 1 73 ? -13.173 -3.763 0.734 1.00 90.50 73 ALA A C 1
ATOM 564 O O . ALA A 1 73 ? -13.520 -2.787 1.394 1.00 90.50 73 ALA A O 1
ATOM 565 N N . LEU A 1 74 ? -12.357 -3.634 -0.320 1.00 91.38 74 LEU A N 1
ATOM 566 C CA . LEU A 1 74 ? -11.857 -2.34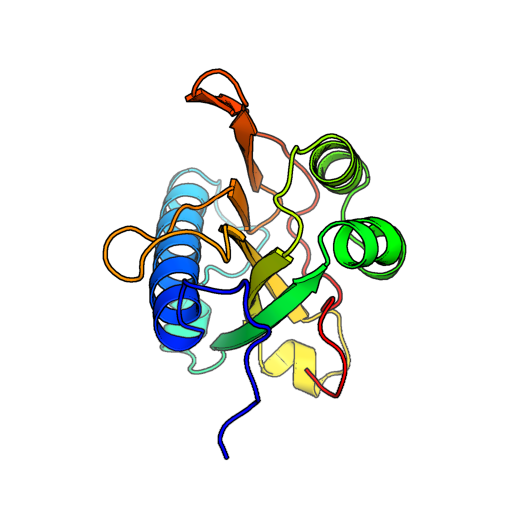8 -0.811 1.00 91.38 74 LEU A CA 1
ATOM 567 C C . LEU A 1 74 ? -12.975 -1.506 -1.456 1.00 91.38 74 LEU A C 1
ATOM 569 O O . LEU A 1 74 ? -13.905 -2.070 -2.040 1.00 91.38 74 LEU A O 1
ATOM 573 N N . PRO A 1 75 ? -12.871 -0.166 -1.477 1.00 92.06 75 PRO A N 1
ATOM 574 C CA . PRO A 1 75 ? -13.800 0.683 -2.222 1.00 92.06 75 PRO A CA 1
ATOM 575 C C . PRO A 1 75 ? -13.808 0.357 -3.724 1.00 92.06 75 PRO A C 1
ATOM 577 O O . PRO A 1 75 ? -12.755 0.181 -4.340 1.00 92.06 75 PRO A O 1
ATOM 580 N N . LYS A 1 76 ? -14.991 0.347 -4.359 1.00 93.25 76 LYS A N 1
ATOM 581 C CA . LYS A 1 76 ? -15.135 0.033 -5.800 1.00 93.25 76 LYS A CA 1
ATOM 582 C C . LYS A 1 76 ? -14.305 0.948 -6.711 1.00 93.25 76 LYS A C 1
ATOM 584 O O . LYS A 1 76 ? -13.891 0.514 -7.785 1.00 93.25 76 LYS A O 1
ATOM 589 N N . THR A 1 77 ? -14.066 2.196 -6.301 1.00 93.06 77 THR A N 1
ATOM 590 C CA . THR A 1 77 ? -13.200 3.143 -7.020 1.00 93.06 77 THR A CA 1
ATOM 591 C C . THR A 1 77 ? -11.766 2.626 -7.081 1.00 93.06 77 THR A C 1
ATOM 593 O O . THR A 1 77 ? -11.239 2.465 -8.175 1.00 93.06 77 THR A O 1
ATOM 596 N N . ILE A 1 78 ? -11.190 2.262 -5.936 1.00 94.56 78 ILE A N 1
ATOM 597 C CA . ILE A 1 78 ? -9.844 1.686 -5.804 1.00 94.56 78 ILE A CA 1
ATOM 598 C C . ILE A 1 78 ? -9.737 0.347 -6.544 1.00 94.56 78 ILE A C 1
ATOM 600 O O . ILE A 1 78 ? -8.819 0.141 -7.337 1.00 94.56 78 ILE A O 1
ATOM 604 N N . GLN A 1 79 ? -10.720 -0.546 -6.372 1.00 95.31 79 GLN A N 1
ATOM 605 C CA . GLN A 1 79 ? -10.741 -1.833 -7.077 1.00 95.31 79 GLN A CA 1
ATOM 606 C C . GLN A 1 79 ? -10.709 -1.661 -8.602 1.00 95.31 79 GLN A C 1
ATOM 608 O O . GLN A 1 79 ? -10.005 -2.392 -9.300 1.00 95.31 79 GLN A O 1
ATOM 613 N N . ARG A 1 80 ? -11.473 -0.699 -9.140 1.00 95.19 80 ARG A N 1
ATOM 614 C CA . ARG A 1 80 ? -11.484 -0.410 -10.580 1.00 95.19 80 ARG A CA 1
ATOM 615 C C . ARG A 1 80 ? -10.096 -0.002 -11.069 1.00 95.19 80 ARG A C 1
ATOM 617 O O . ARG A 1 80 ? -9.671 -0.477 -12.118 1.00 95.19 80 ARG A O 1
ATOM 624 N N . GLU A 1 81 ? -9.397 0.837 -10.314 1.00 95.25 81 GLU A N 1
ATOM 625 C CA . GLU A 1 81 ? -8.057 1.297 -10.679 1.00 95.25 81 GLU A CA 1
ATOM 626 C C . GLU A 1 81 ? -7.038 0.155 -10.650 1.00 95.25 81 GLU A C 1
ATOM 628 O O . GLU A 1 81 ? -6.321 -0.036 -11.630 1.00 95.25 81 GLU A O 1
ATOM 633 N N . TYR A 1 82 ? -7.056 -0.705 -9.627 1.00 95.56 82 TYR A N 1
ATOM 634 C CA . TYR A 1 82 ? -6.221 -1.912 -9.622 1.00 95.56 82 TYR A CA 1
ATOM 635 C C . TYR A 1 82 ? -6.527 -2.870 -10.782 1.00 95.56 82 TYR A C 1
ATOM 637 O O . TYR A 1 82 ? -5.607 -3.450 -11.363 1.00 95.56 82 TYR A O 1
ATOM 645 N N . ARG A 1 83 ? -7.799 -3.041 -11.168 1.00 94.88 83 ARG A N 1
ATOM 646 C CA . ARG A 1 83 ? -8.165 -3.890 -12.318 1.00 94.88 83 ARG A CA 1
ATOM 647 C C . ARG A 1 83 ? -7.562 -3.367 -13.622 1.00 94.88 83 ARG A C 1
ATOM 649 O O . ARG A 1 83 ? -7.047 -4.162 -14.413 1.00 94.88 83 ARG A O 1
ATOM 656 N N . LEU A 1 84 ? -7.594 -2.049 -13.818 1.00 92.62 84 LEU A N 1
ATOM 657 C CA . LEU A 1 84 ? -7.083 -1.376 -15.015 1.00 92.62 84 LEU A CA 1
ATOM 658 C C . LEU A 1 84 ? -5.561 -1.171 -15.000 1.00 92.62 84 LEU A C 1
ATOM 660 O O . LEU A 1 84 ? -4.964 -1.009 -16.065 1.00 92.62 84 LEU A O 1
ATOM 664 N N . ALA A 1 85 ? -4.927 -1.219 -13.826 1.00 93.00 85 ALA A N 1
ATOM 665 C CA . ALA A 1 85 ? -3.485 -1.082 -13.672 1.00 93.00 85 ALA A CA 1
ATOM 666 C C . ALA A 1 85 ? -2.723 -2.115 -14.512 1.00 93.00 85 ALA A C 1
ATOM 668 O O . ALA A 1 85 ? -3.050 -3.308 -14.522 1.00 93.00 85 ALA A O 1
ATOM 669 N N . ARG A 1 86 ? -1.664 -1.680 -15.195 1.00 91.06 86 ARG A N 1
ATOM 670 C CA . ARG A 1 86 ? -0.717 -2.605 -15.822 1.00 91.06 86 ARG A CA 1
ATOM 671 C C . ARG A 1 86 ? 0.272 -3.052 -14.759 1.00 91.06 86 ARG A C 1
ATOM 673 O O . ARG A 1 86 ? 1.067 -2.252 -14.290 1.00 91.06 86 ARG A O 1
ATOM 680 N N . LEU A 1 87 ? 0.179 -4.318 -14.378 1.00 93.38 87 LEU A N 1
ATOM 681 C CA . LEU A 1 87 ? 1.044 -4.931 -13.381 1.00 93.38 87 LEU A CA 1
ATOM 682 C C . LEU A 1 87 ? 1.942 -5.961 -14.083 1.00 93.38 87 LEU A C 1
ATOM 684 O O . LEU A 1 87 ? 1.447 -6.672 -14.968 1.00 93.38 87 LEU A O 1
ATOM 688 N N . PRO A 1 88 ? 3.223 -6.084 -13.701 1.00 92.75 88 PRO A N 1
ATOM 689 C CA . PRO A 1 88 ? 4.080 -7.178 -14.144 1.00 92.75 88 PRO A CA 1
ATOM 690 C C . PRO A 1 88 ? 3.486 -8.523 -13.708 1.00 92.75 88 PRO A C 1
ATOM 692 O O . PRO A 1 88 ? 2.546 -8.596 -12.912 1.00 92.75 88 PRO A O 1
ATOM 695 N N . ARG A 1 89 ? 4.010 -9.629 -14.249 1.00 93.56 89 ARG A N 1
ATOM 696 C CA . ARG A 1 89 ? 3.471 -10.970 -13.958 1.00 93.56 89 ARG A CA 1
ATOM 697 C C . ARG A 1 89 ? 3.447 -11.268 -12.458 1.00 93.56 89 ARG A C 1
ATOM 699 O O . ARG A 1 89 ? 2.495 -11.890 -11.991 1.00 93.56 89 ARG A O 1
ATOM 706 N N . PHE A 1 90 ? 4.478 -10.838 -11.741 1.00 94.50 90 PHE A N 1
ATOM 707 C CA . PHE A 1 90 ? 4.575 -10.943 -10.295 1.00 94.50 90 PHE A CA 1
ATOM 708 C C . PHE A 1 90 ? 4.803 -9.568 -9.693 1.00 94.50 90 PHE A C 1
ATOM 710 O O . PHE A 1 90 ? 5.564 -8.774 -10.238 1.00 94.50 90 PHE A O 1
ATOM 717 N N . ILE A 1 91 ? 4.156 -9.328 -8.565 1.00 96.75 91 ILE A N 1
ATOM 718 C CA . ILE A 1 91 ? 4.276 -8.104 -7.782 1.00 96.75 91 ILE A CA 1
ATOM 719 C C . ILE A 1 91 ? 4.634 -8.470 -6.349 1.00 96.75 91 ILE A C 1
ATOM 721 O O . ILE A 1 91 ? 4.272 -9.554 -5.875 1.00 96.75 91 ILE A O 1
ATOM 725 N N . TRP A 1 92 ? 5.300 -7.548 -5.668 1.00 97.56 92 TRP A N 1
ATOM 726 C CA . TRP A 1 92 ? 5.330 -7.538 -4.214 1.00 97.56 92 TRP A CA 1
ATOM 727 C C . TRP A 1 92 ? 4.175 -6.700 -3.702 1.00 97.56 92 TRP A C 1
ATOM 729 O O . TRP A 1 92 ? 3.921 -5.606 -4.205 1.00 97.56 92 TRP A O 1
ATOM 739 N N . VAL A 1 93 ? 3.497 -7.219 -2.691 1.00 98.00 93 VAL A N 1
ATOM 740 C CA . VAL A 1 93 ? 2.480 -6.499 -1.940 1.00 98.00 93 VAL A CA 1
ATOM 741 C C . VAL A 1 93 ? 2.984 -6.350 -0.513 1.00 98.00 93 VAL A C 1
ATOM 743 O O . VAL A 1 93 ? 3.336 -7.345 0.121 1.00 98.00 93 VAL A O 1
ATOM 746 N N . VAL A 1 94 ? 3.040 -5.111 -0.034 1.00 98.44 94 VAL A N 1
ATOM 747 C CA . VAL A 1 94 ? 3.418 -4.761 1.337 1.00 98.44 94 VAL A CA 1
ATOM 748 C C . VAL A 1 94 ? 2.207 -4.133 2.002 1.00 98.44 94 VAL A C 1
ATOM 750 O O . VAL A 1 94 ? 1.815 -3.025 1.651 1.00 98.44 94 VAL A O 1
ATOM 753 N N . GLU A 1 95 ? 1.610 -4.837 2.954 1.00 98.44 95 GLU A N 1
ATOM 754 C CA . GLU A 1 95 ? 0.452 -4.375 3.715 1.00 98.44 95 GLU A CA 1
ATOM 755 C C . GLU A 1 95 ? 0.896 -3.810 5.071 1.00 98.44 95 GLU A C 1
ATOM 757 O O . GLU A 1 95 ? 1.652 -4.450 5.803 1.00 98.44 95 GLU A O 1
ATOM 762 N N . ALA A 1 96 ? 0.389 -2.630 5.429 1.00 98.25 96 ALA A N 1
ATOM 763 C CA . ALA A 1 96 ? 0.442 -2.097 6.786 1.00 98.25 96 ALA A CA 1
ATOM 764 C C . ALA A 1 96 ? -0.756 -2.623 7.583 1.00 98.25 96 ALA A C 1
ATOM 766 O O . ALA A 1 96 ? -1.905 -2.331 7.249 1.00 98.25 96 ALA A O 1
ATOM 767 N N . ILE A 1 97 ? -0.478 -3.379 8.642 1.00 97.81 97 ILE A N 1
ATOM 768 C CA . ILE A 1 97 ? -1.466 -4.066 9.475 1.00 97.81 97 ILE A CA 1
ATOM 769 C C . ILE A 1 97 ? -1.536 -3.418 10.858 1.00 97.81 97 ILE A C 1
ATOM 771 O O . ILE A 1 97 ? -0.517 -3.281 11.540 1.00 97.81 97 ILE A O 1
ATOM 775 N N . ASP A 1 98 ? -2.743 -3.091 11.315 1.00 97.69 98 ASP A N 1
ATOM 776 C CA . ASP A 1 98 ? -3.003 -2.763 12.718 1.00 97.69 98 ASP A CA 1
ATOM 777 C C . ASP A 1 98 ? -3.212 -4.048 13.533 1.00 97.69 98 ASP A C 1
ATOM 779 O O . ASP A 1 98 ? -4.226 -4.743 13.408 1.00 97.69 98 ASP A O 1
ATOM 783 N N . ARG A 1 99 ? -2.250 -4.357 14.409 1.00 96.44 99 ARG A N 1
ATOM 784 C CA . ARG A 1 99 ? -2.263 -5.553 15.265 1.00 96.44 99 ARG A CA 1
ATOM 785 C C . ARG A 1 99 ? -3.497 -5.641 16.155 1.00 96.44 99 ARG A C 1
ATOM 787 O O . ARG A 1 99 ? -3.931 -6.755 16.429 1.00 96.44 99 ARG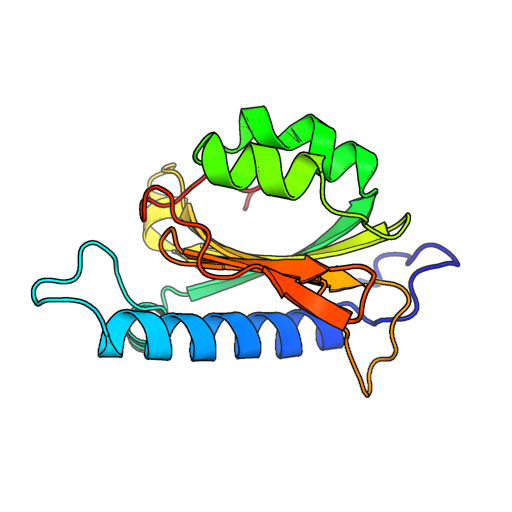 A O 1
ATOM 794 N N . GLN A 1 100 ? -4.047 -4.515 16.609 1.00 96.69 100 GLN A N 1
ATOM 795 C CA . GLN A 1 100 ? -5.212 -4.539 17.492 1.00 96.69 100 GLN A CA 1
ATOM 796 C C . GLN A 1 100 ? -6.468 -4.967 16.727 1.00 96.69 100 GLN A C 1
ATOM 798 O O . GLN A 1 100 ? -7.186 -5.847 17.191 1.00 96.69 100 GLN A O 1
ATOM 803 N N . LEU A 1 101 ? -6.697 -4.397 15.538 1.00 96.25 101 LEU A N 1
ATOM 804 C CA . LEU A 1 101 ? -7.813 -4.797 14.670 1.00 96.25 101 LEU A CA 1
ATOM 805 C C . LEU A 1 101 ? -7.688 -6.266 14.274 1.00 96.25 101 LEU A C 1
ATOM 807 O O . LEU A 1 101 ? -8.652 -7.024 14.339 1.00 96.25 101 LEU A O 1
ATOM 811 N N . ARG A 1 102 ? -6.461 -6.698 13.963 1.00 94.94 102 ARG A N 1
ATOM 812 C CA . ARG A 1 102 ? -6.173 -8.097 13.658 1.00 94.94 102 ARG A CA 1
ATOM 813 C C . ARG A 1 102 ? -6.533 -9.029 14.817 1.00 94.94 102 ARG A C 1
ATOM 815 O O . ARG A 1 102 ? -7.179 -10.046 14.600 1.00 94.94 102 ARG A O 1
ATOM 822 N N . GLN A 1 103 ? -6.131 -8.689 16.042 1.00 94.81 103 GLN A N 1
ATOM 823 C CA . GLN A 1 103 ? -6.458 -9.470 17.242 1.00 94.81 103 GLN A CA 1
ATOM 824 C C . GLN A 1 103 ? -7.965 -9.515 17.524 1.00 94.81 103 GLN A C 1
ATOM 826 O O . GLN A 1 103 ? -8.447 -10.501 18.074 1.00 94.81 103 GLN A O 1
ATOM 831 N N . ALA A 1 104 ? -8.700 -8.475 17.128 1.00 95.38 104 ALA A N 1
ATOM 832 C CA . ALA A 1 104 ? -10.153 -8.418 17.227 1.00 95.38 104 ALA A CA 1
ATOM 833 C C . ALA A 1 104 ? -10.883 -9.193 16.108 1.00 95.38 104 ALA A C 1
ATOM 835 O O . ALA A 1 104 ? -12.104 -9.312 16.155 1.00 95.38 104 ALA A O 1
ATOM 836 N N . GLY A 1 105 ? -10.166 -9.732 15.113 1.00 93.12 105 GLY A N 1
ATOM 837 C CA . GLY A 1 105 ? -10.773 -10.398 13.955 1.00 93.12 105 GLY A CA 1
ATOM 838 C C . GLY A 1 105 ? -11.437 -9.432 12.967 1.00 93.12 105 GLY A C 1
ATOM 839 O O . GLY A 1 105 ? -12.278 -9.844 12.169 1.00 93.12 105 GLY A O 1
ATOM 840 N N . GLU A 1 106 ? -11.077 -8.150 13.018 1.00 94.75 106 GLU A N 1
ATOM 841 C CA . GLU A 1 106 ? -11.610 -7.104 12.148 1.00 94.75 106 GLU A CA 1
ATOM 842 C C . GLU A 1 106 ? -10.716 -6.896 10.909 1.00 94.75 106 GLU A C 1
ATOM 844 O O . GLU A 1 106 ? -9.530 -7.257 10.922 1.00 94.75 106 GLU A O 1
ATOM 849 N N . PRO A 1 107 ? -11.240 -6.290 9.821 1.00 95.38 107 PRO A N 1
ATOM 850 C CA . PRO A 1 107 ? -10.399 -5.765 8.749 1.00 95.38 107 PRO A CA 1
ATOM 851 C C . PRO A 1 107 ? -9.276 -4.901 9.336 1.00 95.38 107 PRO A C 1
ATOM 853 O O . PRO A 1 107 ? -9.531 -3.997 10.126 1.00 95.38 107 PRO A O 1
ATOM 856 N N . CYS A 1 108 ? -8.026 -5.208 8.993 1.00 96.25 108 CYS A N 1
ATOM 857 C CA . CYS A 1 108 ? -6.860 -4.692 9.716 1.00 96.25 108 CYS A CA 1
ATOM 858 C C . CYS A 1 108 ? -5.791 -4.062 8.819 1.00 96.25 108 CYS A C 1
ATOM 860 O O . CYS A 1 108 ? -4.829 -3.500 9.342 1.00 96.25 108 CYS A O 1
ATOM 862 N N . VAL A 1 109 ? -5.948 -4.120 7.493 1.00 97.38 109 VAL A N 1
ATOM 863 C CA . VAL A 1 109 ? -5.029 -3.454 6.568 1.00 97.38 109 VAL A CA 1
ATOM 864 C C . VAL A 1 109 ? -5.384 -1.975 6.498 1.00 97.38 109 VAL A C 1
ATOM 866 O O . VAL A 1 109 ? -6.480 -1.629 6.065 1.00 97.38 109 VAL A O 1
ATOM 869 N N . VAL A 1 110 ? -4.460 -1.103 6.892 1.00 97.31 110 VAL A N 1
ATOM 870 C CA . VAL A 1 110 ? -4.630 0.363 6.848 1.00 97.31 110 VAL A CA 1
ATOM 871 C C . VAL A 1 110 ? -3.951 1.002 5.632 1.00 97.31 110 VAL A C 1
ATOM 873 O O . VAL A 1 110 ? -4.208 2.157 5.294 1.00 97.31 110 VAL A O 1
ATOM 876 N N . GLY A 1 111 ? -3.103 0.242 4.939 1.00 97.50 111 GLY A N 1
ATOM 877 C CA . GLY A 1 111 ? -2.481 0.654 3.689 1.00 97.50 111 GLY A CA 1
ATOM 878 C C . GLY A 1 111 ? -1.756 -0.490 2.985 1.00 97.50 111 GLY A C 1
ATOM 879 O O . GLY A 1 111 ? -1.447 -1.508 3.597 1.00 97.50 111 GLY A O 1
ATOM 880 N N . GLU A 1 112 ? -1.502 -0.321 1.694 1.00 97.81 112 GLU A N 1
ATOM 881 C CA . GLU A 1 112 ? -0.790 -1.257 0.829 1.00 97.81 112 GLU A CA 1
ATOM 882 C C . GLU A 1 112 ? 0.108 -0.524 -0.168 1.00 97.81 112 GLU A C 1
ATOM 884 O O . GLU A 1 112 ? -0.329 0.423 -0.824 1.00 97.81 112 GLU A O 1
ATOM 889 N N . ALA A 1 113 ? 1.336 -1.016 -0.322 1.00 98.25 113 ALA A N 1
ATOM 890 C CA . ALA A 1 113 ? 2.215 -0.705 -1.440 1.00 98.25 113 ALA A CA 1
ATOM 891 C C . ALA A 1 113 ? 2.311 -1.908 -2.381 1.00 98.25 113 ALA A C 1
ATOM 893 O O . ALA A 1 113 ? 2.537 -3.036 -1.942 1.00 98.25 113 ALA A O 1
ATOM 894 N N . VAL A 1 114 ? 2.179 -1.656 -3.681 1.00 98.00 114 VAL A N 1
ATOM 895 C CA . VAL A 1 114 ? 2.386 -2.642 -4.743 1.00 98.00 114 VAL A CA 1
ATOM 896 C C . VAL A 1 114 ? 3.645 -2.268 -5.507 1.00 98.00 114 VAL A C 1
ATOM 898 O O . VAL A 1 114 ? 3.704 -1.197 -6.111 1.00 98.00 114 VAL A O 1
ATOM 901 N N . LEU A 1 115 ? 4.636 -3.156 -5.502 1.00 97.38 115 LEU A N 1
ATOM 902 C CA . LEU A 1 115 ? 5.930 -2.948 -6.146 1.00 97.38 115 LEU A CA 1
ATOM 903 C C . LEU A 1 115 ? 6.158 -3.947 -7.285 1.00 97.38 115 LEU A C 1
ATOM 905 O O . LEU A 1 115 ? 5.675 -5.085 -7.245 1.00 97.38 115 LEU A O 1
ATOM 909 N N . ASP A 1 116 ? 6.928 -3.533 -8.291 1.00 95.06 116 ASP A N 1
ATOM 910 C CA . ASP A 1 116 ? 7.403 -4.422 -9.348 1.00 95.06 116 ASP A CA 1
ATOM 911 C C . ASP A 1 116 ? 8.404 -5.429 -8.769 1.00 95.06 116 ASP A C 1
ATOM 913 O O . ASP A 1 116 ? 9.507 -5.066 -8.350 1.00 95.06 116 ASP A O 1
ATOM 917 N N . ALA A 1 117 ? 8.043 -6.715 -8.771 1.00 94.31 117 ALA A N 1
ATOM 918 C CA . ALA A 1 117 ? 8.919 -7.761 -8.252 1.00 94.31 117 ALA A CA 1
ATOM 919 C C . ALA A 1 117 ? 10.146 -8.038 -9.133 1.00 94.31 117 ALA A C 1
ATOM 921 O O . ALA A 1 117 ? 11.044 -8.772 -8.724 1.00 94.31 117 ALA A O 1
ATOM 922 N N . THR A 1 118 ? 10.191 -7.470 -10.334 1.00 91.00 118 THR A N 1
ATOM 923 C CA . THR A 1 118 ? 11.314 -7.552 -11.273 1.00 91.00 118 THR A CA 1
ATOM 924 C C . THR A 1 118 ? 12.257 -6.351 -11.200 1.00 91.00 118 THR A C 1
ATOM 926 O O . THR A 1 118 ? 13.296 -6.363 -11.857 1.00 91.00 118 THR A O 1
ATOM 929 N N . SER A 1 119 ? 11.930 -5.341 -10.387 1.00 91.94 119 SER A N 1
ATOM 930 C CA . SER A 1 119 ? 12.822 -4.206 -10.134 1.00 91.94 119 SER A CA 1
ATOM 931 C C . SER A 1 119 ? 14.038 -4.609 -9.286 1.00 91.94 119 SER A C 1
ATOM 933 O O . SER A 1 119 ? 14.117 -5.721 -8.762 1.00 91.94 119 SER A O 1
ATOM 935 N N . SER A 1 120 ? 15.024 -3.716 -9.180 1.00 89.88 120 SER A N 1
ATOM 936 C CA . SER A 1 120 ? 16.249 -3.983 -8.415 1.00 89.88 120 SER A CA 1
ATOM 937 C C . SER A 1 120 ? 16.101 -3.615 -6.938 1.00 89.88 120 SER A C 1
ATOM 939 O O . SER A 1 120 ? 15.424 -2.646 -6.602 1.00 89.88 120 SER A O 1
ATOM 941 N N . ASP A 1 121 ? 16.848 -4.287 -6.061 1.00 90.50 121 ASP A N 1
ATOM 942 C CA . ASP A 1 121 ? 16.923 -3.945 -4.631 1.00 90.50 121 ASP A CA 1
ATOM 943 C C . ASP A 1 121 ? 17.366 -2.496 -4.364 1.00 90.50 121 ASP A C 1
ATOM 945 O O . ASP A 1 121 ? 16.998 -1.901 -3.348 1.00 90.50 121 ASP A O 1
ATOM 949 N N . HIS A 1 122 ? 18.165 -1.923 -5.269 1.00 88.19 122 HIS A N 1
ATOM 950 C CA . HIS A 1 122 ? 18.676 -0.554 -5.166 1.00 88.19 122 HIS A CA 1
ATOM 951 C C . HIS A 1 122 ? 17.669 0.502 -5.625 1.00 88.19 122 HIS A C 1
ATOM 953 O O . HIS A 1 122 ? 17.738 1.649 -5.184 1.00 88.19 122 HIS A O 1
ATOM 959 N N . ALA A 1 123 ? 16.730 0.116 -6.484 1.00 89.81 123 ALA A N 1
ATOM 960 C CA . ALA A 1 123 ? 15.665 0.971 -6.979 1.00 89.81 123 ALA A CA 1
ATOM 961 C C . ALA A 1 123 ? 14.352 0.177 -7.066 1.00 89.81 123 ALA A C 1
ATOM 963 O O . ALA A 1 123 ? 13.924 -0.158 -8.172 1.00 89.81 123 ALA A O 1
ATOM 964 N N . PRO A 1 124 ? 13.722 -0.150 -5.918 1.00 93.12 124 PRO A N 1
ATOM 965 C CA . PRO A 1 124 ? 12.430 -0.816 -5.926 1.00 93.12 124 PRO A CA 1
ATOM 966 C C . PRO A 1 124 ? 11.378 0.113 -6.528 1.00 93.12 124 PRO A C 1
ATOM 968 O O . PRO A 1 124 ? 11.188 1.236 -6.048 1.00 93.12 124 PRO A O 1
ATOM 971 N N . GLU A 1 125 ? 10.700 -0.350 -7.572 1.00 93.19 125 GLU A N 1
ATOM 972 C CA . GLU A 1 125 ? 9.713 0.456 -8.287 1.00 93.19 125 GLU A CA 1
ATOM 973 C C . GLU A 1 125 ? 8.320 0.261 -7.686 1.00 93.19 125 GLU A C 1
ATOM 975 O O . GLU A 1 125 ? 7.763 -0.838 -7.699 1.00 93.19 125 GLU A O 1
ATOM 980 N N . GLU A 1 126 ? 7.749 1.341 -7.154 1.00 94.88 126 GLU A N 1
ATOM 981 C CA . GLU A 1 126 ? 6.354 1.384 -6.720 1.00 94.88 126 GLU A CA 1
ATOM 982 C C . GLU A 1 126 ? 5.441 1.532 -7.935 1.00 94.88 126 GLU A C 1
ATOM 984 O O . GLU A 1 126 ? 5.585 2.471 -8.714 1.00 94.88 126 GLU A O 1
ATOM 989 N N . ILE A 1 127 ? 4.471 0.634 -8.075 1.00 95.81 127 ILE A N 1
ATOM 990 C CA . ILE A 1 127 ? 3.449 0.705 -9.120 1.00 95.81 127 ILE A CA 1
ATOM 991 C C . ILE A 1 127 ? 2.189 1.386 -8.587 1.00 95.81 127 ILE A C 1
ATOM 993 O O . ILE A 1 127 ? 1.559 2.173 -9.294 1.00 95.81 127 ILE A O 1
ATOM 997 N N . ALA A 1 128 ? 1.804 1.073 -7.350 1.00 97.00 128 ALA A N 1
ATOM 998 C CA . ALA A 1 128 ? 0.650 1.669 -6.698 1.00 97.00 128 ALA A CA 1
ATOM 999 C C . ALA A 1 128 ? 0.876 1.794 -5.195 1.00 97.00 128 ALA A C 1
ATOM 1001 O O . ALA A 1 128 ? 1.484 0.918 -4.578 1.00 97.00 128 ALA A O 1
ATOM 1002 N N . LEU A 1 129 ? 0.286 2.827 -4.608 1.00 97.12 129 LEU A N 1
ATOM 1003 C CA . LEU A 1 129 ? 0.149 2.959 -3.167 1.00 97.12 129 LEU A CA 1
ATOM 1004 C C . LEU A 1 129 ? -1.299 3.285 -2.844 1.00 97.12 129 LEU A C 1
ATOM 1006 O O . LEU A 1 129 ? -1.899 4.137 -3.497 1.00 97.12 129 LEU A O 1
ATOM 1010 N N . HIS A 1 130 ? -1.846 2.624 -1.834 1.00 96.75 130 HIS A N 1
ATOM 1011 C CA . HIS A 1 130 ? -3.173 2.884 -1.303 1.00 96.75 130 HIS A CA 1
ATOM 1012 C C . HIS A 1 130 ? -3.096 2.949 0.220 1.00 96.75 130 HIS A C 1
ATOM 1014 O O . HIS A 1 130 ? -2.783 1.956 0.866 1.00 96.75 130 HIS A O 1
ATOM 1020 N N . VAL A 1 131 ? -3.396 4.100 0.812 1.00 96.88 131 VAL A N 1
ATOM 1021 C CA . VAL A 1 131 ? -3.371 4.290 2.266 1.00 96.88 131 VAL A CA 1
ATOM 1022 C C . VAL A 1 131 ? -4.453 5.285 2.673 1.00 96.88 131 VAL A C 1
ATOM 1024 O O . VAL A 1 131 ? -4.661 6.290 1.994 1.00 96.88 131 VAL A O 1
ATOM 1027 N N . HIS A 1 132 ? -5.181 4.985 3.752 1.00 94.75 132 HIS A N 1
ATOM 1028 C CA . HIS A 1 132 ? -6.251 5.843 4.288 1.00 94.75 132 HIS A CA 1
ATOM 1029 C C . HIS A 1 132 ? -7.269 6.314 3.233 1.00 94.75 132 HIS A C 1
ATOM 1031 O O . HIS A 1 132 ? -7.708 7.463 3.236 1.00 94.75 132 HIS A O 1
ATOM 1037 N N . GLY A 1 133 ? -7.630 5.433 2.293 1.00 93.12 133 GLY A N 1
ATOM 1038 C CA . GLY A 1 133 ? -8.603 5.731 1.238 1.00 93.12 133 GLY A CA 1
ATOM 1039 C C . GLY A 1 133 ? -8.076 6.628 0.117 1.00 93.12 133 GLY A C 1
ATOM 1040 O O . GLY 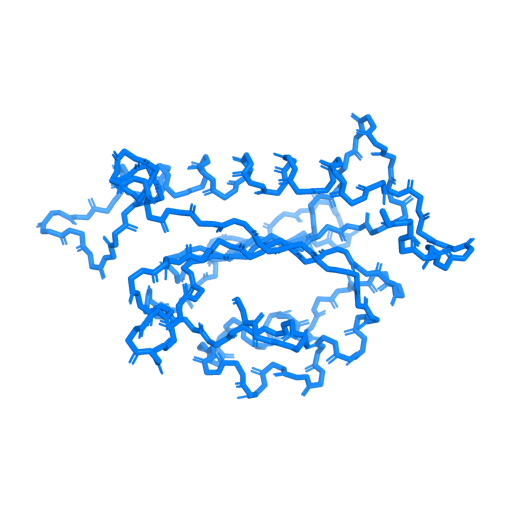A 1 133 ? -8.845 7.027 -0.755 1.00 93.12 133 GLY A O 1
ATOM 1041 N N . VAL A 1 134 ? -6.781 6.940 0.101 1.00 95.06 134 VAL A N 1
ATOM 1042 C CA . VAL A 1 134 ? -6.127 7.677 -0.980 1.00 95.06 134 VAL A CA 1
ATOM 1043 C C . VAL A 1 134 ? -5.196 6.734 -1.721 1.00 95.06 134 VAL A C 1
ATOM 1045 O O . VAL A 1 134 ? -4.407 6.012 -1.115 1.00 95.06 134 VAL A O 1
ATOM 1048 N N . MET A 1 135 ? -5.287 6.747 -3.044 1.00 96.00 135 MET A N 1
ATOM 1049 C CA . MET A 1 135 ? -4.435 5.964 -3.920 1.00 96.00 135 MET A CA 1
ATOM 1050 C C . MET A 1 135 ? -3.763 6.839 -4.968 1.00 96.00 135 MET A C 1
ATOM 1052 O O . MET A 1 135 ? -4.363 7.771 -5.517 1.00 96.00 135 MET A O 1
ATOM 1056 N N . TRP A 1 136 ? -2.534 6.466 -5.295 1.00 94.19 136 TRP A N 1
ATOM 1057 C CA . TRP A 1 136 ? -1.904 6.820 -6.554 1.00 94.19 136 TRP A CA 1
ATOM 1058 C C . TRP A 1 136 ? -1.464 5.582 -7.315 1.00 94.19 136 TRP A C 1
ATOM 1060 O O . TRP A 1 136 ? -1.166 4.533 -6.743 1.00 94.19 136 TRP A O 1
ATOM 1070 N N . LEU A 1 137 ? -1.446 5.725 -8.635 1.00 94.94 137 LEU A N 1
ATOM 1071 C CA . LEU A 1 137 ? -1.126 4.654 -9.563 1.00 94.94 137 LEU A CA 1
ATOM 1072 C C . LEU A 1 137 ? -0.191 5.173 -10.651 1.00 94.94 137 LEU A C 1
ATOM 1074 O O . LEU A 1 137 ? -0.516 6.155 -11.326 1.00 94.94 137 LEU A O 1
ATOM 1078 N N . GLN A 1 138 ? 0.932 4.491 -10.859 1.00 92.44 138 GLN A N 1
ATOM 1079 C CA . GLN A 1 138 ? 1.816 4.756 -11.988 1.00 92.44 138 GLN A CA 1
ATOM 1080 C C . GLN A 1 138 ? 1.106 4.437 -13.307 1.00 92.44 138 GLN A C 1
ATOM 1082 O O . GLN A 1 138 ? 0.473 3.390 -13.478 1.00 92.44 138 GLN A O 1
ATOM 1087 N N . GLN A 1 139 ? 1.217 5.346 -14.268 1.00 85.00 139 GLN A N 1
ATOM 1088 C CA . GLN A 1 139 ? 0.717 5.170 -15.623 1.00 85.00 139 GLN A CA 1
ATOM 1089 C C . GLN A 1 139 ? 1.846 4.746 -16.558 1.00 85.00 139 GLN A C 1
ATOM 1091 O O . GLN A 1 139 ? 3.004 5.111 -16.394 1.00 85.00 139 GLN A O 1
ATOM 1096 N N . THR A 1 140 ? 1.488 4.041 -17.630 1.00 73.62 140 THR A N 1
ATOM 1097 C CA . THR A 1 140 ? 2.449 3.539 -18.628 1.00 73.62 140 THR A CA 1
ATOM 1098 C C . THR A 1 140 ? 3.245 4.647 -19.330 1.00 73.62 140 THR A C 1
ATOM 1100 O O . THR A 1 140 ? 4.319 4.381 -19.852 1.00 73.62 140 THR A O 1
ATOM 1103 N N . GLY A 1 141 ? 2.739 5.884 -19.344 1.00 74.81 141 GLY A N 1
ATOM 1104 C CA . GLY A 1 141 ? 3.440 7.047 -19.897 1.00 74.81 141 GLY A CA 1
ATOM 1105 C C . GLY A 1 141 ? 4.412 7.737 -18.931 1.00 74.81 141 GLY A C 1
ATOM 1106 O O . GLY A 1 141 ? 4.877 8.822 -19.253 1.00 74.81 141 GLY A O 1
ATOM 1107 N N . GLY A 1 142 ? 4.664 7.171 -17.744 1.00 75.50 142 GLY A N 1
ATOM 1108 C CA . GLY A 1 142 ? 5.513 7.777 -16.707 1.00 75.50 142 GLY A CA 1
ATOM 1109 C C . GLY A 1 142 ? 4.822 8.853 -15.859 1.00 75.50 142 GLY A C 1
ATOM 1110 O O . GLY A 1 142 ? 5.465 9.493 -15.033 1.00 75.50 142 GLY A O 1
ATOM 1111 N N . GLY A 1 143 ? 3.519 9.071 -16.061 1.00 85.31 143 GLY A N 1
ATOM 1112 C CA . GLY A 1 143 ? 2.699 9.941 -15.215 1.00 85.31 143 GLY A CA 1
ATOM 1113 C C . GLY A 1 143 ? 2.126 9.201 -14.005 1.00 85.31 143 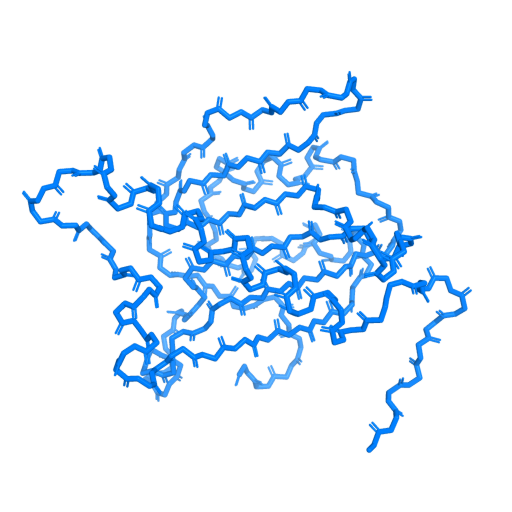GLY A C 1
ATOM 1114 O O . GLY A 1 143 ? 2.015 7.978 -14.014 1.00 85.31 143 GLY A O 1
ATOM 1115 N N . VAL A 1 144 ? 1.694 9.944 -12.988 1.00 87.38 144 VAL A N 1
ATOM 1116 C CA . VAL A 1 144 ? 0.995 9.392 -11.819 1.00 87.38 144 VAL A CA 1
ATOM 1117 C C . VAL A 1 144 ? -0.469 9.804 -11.872 1.00 87.38 144 VAL A C 1
ATOM 1119 O O . VAL A 1 144 ? -0.790 10.986 -11.986 1.00 87.38 144 VAL A O 1
ATOM 1122 N N . ARG A 1 145 ? -1.376 8.833 -11.754 1.00 89.06 145 ARG A N 1
ATOM 1123 C CA . ARG A 1 145 ? -2.798 9.111 -11.557 1.00 89.06 145 ARG A CA 1
ATOM 1124 C C . ARG A 1 145 ? -3.062 9.296 -10.066 1.00 89.06 145 ARG A C 1
ATOM 1126 O O . ARG A 1 145 ? -3.016 8.327 -9.315 1.00 89.06 145 ARG A O 1
ATOM 1133 N N . PHE A 1 146 ? -3.344 10.531 -9.659 1.00 89.00 146 PHE A N 1
ATOM 1134 C CA . PHE A 1 146 ? -3.561 10.919 -8.265 1.00 89.00 146 PHE A CA 1
ATOM 1135 C C . PHE A 1 146 ? -4.385 12.222 -8.170 1.00 89.00 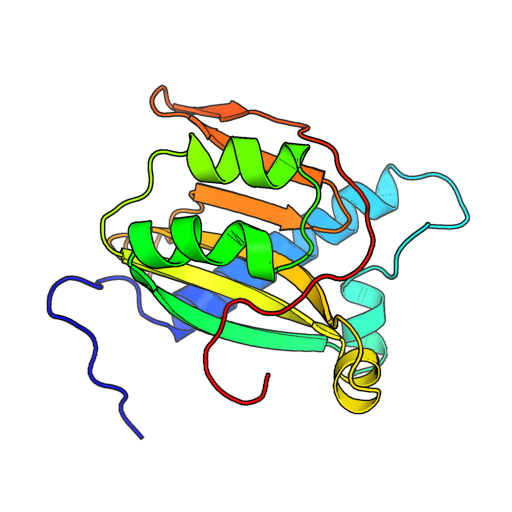146 PHE A C 1
ATOM 1137 O O . PHE A 1 146 ? -4.235 13.077 -9.044 1.00 89.00 146 PHE A O 1
ATOM 1144 N N . PRO A 1 147 ? -5.209 12.415 -7.120 1.00 87.25 147 PRO A N 1
ATOM 1145 C CA . PRO A 1 147 ? -5.616 11.415 -6.137 1.00 87.25 147 PRO A CA 1
ATOM 1146 C C . PRO A 1 147 ? -6.777 10.564 -6.654 1.00 87.25 147 PRO A C 1
ATOM 1148 O O . PRO A 1 147 ? -7.735 11.063 -7.244 1.00 87.25 147 PRO A O 1
ATOM 1151 N N . ILE A 1 148 ? -6.710 9.262 -6.401 1.00 92.12 148 ILE A N 1
ATOM 1152 C CA . ILE A 1 148 ? -7.874 8.382 -6.480 1.00 92.12 148 ILE A CA 1
ATOM 1153 C C . ILE A 1 148 ? -8.379 8.219 -5.050 1.00 92.12 148 ILE A C 1
ATOM 1155 O O . ILE A 1 148 ? -7.629 7.779 -4.184 1.00 92.12 148 ILE A O 1
ATOM 1159 N N . THR A 1 149 ? -9.634 8.576 -4.794 1.00 92.94 149 THR A N 1
ATOM 1160 C CA . THR A 1 149 ? -10.211 8.532 -3.446 1.00 92.94 149 THR A CA 1
ATOM 1161 C C . THR A 1 149 ? -11.195 7.373 -3.265 1.00 92.94 149 THR A C 1
ATOM 1163 O O . THR A 1 149 ? -11.856 6.901 -4.201 1.00 92.94 149 THR A O 1
ATOM 1166 N N . GLY A 1 150 ? -11.274 6.898 -2.028 1.00 91.25 150 GLY A N 1
ATOM 1167 C CA . GLY A 1 150 ? -12.142 5.838 -1.538 1.00 91.25 150 GLY A CA 1
ATOM 1168 C C . GLY A 1 150 ? -12.489 6.054 -0.061 1.00 91.25 150 GLY A C 1
ATOM 1169 O O . GLY A 1 150 ? -12.369 7.161 0.456 1.00 91.25 150 GLY A O 1
ATOM 1170 N N . ASP A 1 151 ? -12.947 4.995 0.605 1.00 91.62 151 ASP A N 1
ATOM 1171 C CA . ASP A 1 151 ? -13.164 4.975 2.057 1.00 91.62 151 ASP A CA 1
ATOM 1172 C C . ASP A 1 151 ? -11.817 4.763 2.774 1.00 91.62 151 ASP A C 1
ATOM 1174 O O . ASP A 1 151 ? -11.005 3.956 2.323 1.00 91.62 151 ASP A O 1
ATOM 1178 N N . ALA A 1 152 ? -11.588 5.484 3.874 1.00 93.25 152 ALA A N 1
ATOM 1179 C CA . ALA A 1 152 ? -10.378 5.386 4.690 1.00 93.25 152 ALA A CA 1
ATOM 1180 C C . ALA A 1 152 ? -10.394 4.205 5.673 1.00 93.25 152 ALA A C 1
ATOM 1182 O O . ALA A 1 152 ? -9.422 3.991 6.398 1.00 93.25 152 ALA A O 1
ATOM 1183 N N . LYS A 1 153 ? -11.495 3.447 5.719 1.00 94.12 153 LYS A N 1
ATOM 1184 C CA . LYS A 1 153 ? -11.615 2.276 6.587 1.00 94.12 153 LYS A CA 1
ATOM 1185 C C . LYS A 1 153 ? -10.566 1.204 6.277 1.00 94.12 153 LYS A C 1
ATOM 1187 O O . LYS A 1 153 ? -10.254 0.962 5.107 1.00 94.12 153 LYS A O 1
ATOM 1192 N N . PRO A 1 154 ? -10.095 0.498 7.317 1.00 95.62 154 PRO A N 1
ATOM 1193 C CA . PRO A 1 154 ? -9.292 -0.697 7.144 1.00 95.62 154 PRO A CA 1
ATOM 1194 C C . PRO A 1 154 ? -10.001 -1.758 6.298 1.00 95.62 154 PRO A C 1
ATOM 1196 O O . PRO A 1 154 ? -11.230 -1.868 6.308 1.00 95.62 154 PRO A O 1
ATOM 1199 N N . TYR A 1 155 ? -9.219 -2.565 5.592 1.00 95.00 155 TYR A N 1
ATOM 1200 C CA . TYR A 1 155 ? -9.720 -3.583 4.673 1.00 95.00 155 TYR A CA 1
ATOM 1201 C C . TYR A 1 155 ? -9.061 -4.949 4.916 1.00 95.00 155 TYR A C 1
ATOM 1203 O O . TYR A 1 155 ? -8.204 -5.109 5.791 1.00 95.00 155 TYR A O 1
ATOM 1211 N N . ILE A 1 156 ? -9.539 -5.977 4.214 1.00 95.06 156 ILE A N 1
ATOM 1212 C CA . ILE A 1 156 ? -9.139 -7.368 4.452 1.00 95.06 156 ILE A CA 1
ATOM 1213 C C . ILE A 1 156 ? -7.830 -7.663 3.702 1.00 95.06 156 ILE A C 1
ATOM 1215 O O . ILE A 1 156 ? -7.665 -7.302 2.530 1.00 95.06 156 ILE A O 1
ATOM 1219 N N . SER A 1 157 ? -6.900 -8.335 4.388 1.00 91.25 157 SER A N 1
ATOM 1220 C CA . SER A 1 157 ? -5.618 -8.770 3.819 1.00 91.25 157 SER A CA 1
ATOM 1221 C C . SER A 1 157 ? -5.831 -9.651 2.588 1.00 91.25 157 SER A C 1
ATOM 1223 O O . SER A 1 157 ? -6.718 -10.501 2.556 1.00 91.25 157 SER A O 1
ATOM 1225 N N . GLY A 1 158 ? -5.011 -9.432 1.561 1.00 83.06 158 GLY A N 1
ATOM 1226 C CA . GLY A 1 158 ? -4.957 -10.284 0.371 1.00 83.06 158 GLY A CA 1
ATOM 1227 C C . GLY A 1 158 ? -3.965 -11.444 0.506 1.00 83.06 158 GLY A C 1
ATOM 1228 O O . GLY A 1 158 ? -3.924 -12.312 -0.368 1.00 83.06 158 GLY A O 1
ATOM 1229 N N . GLY A 1 159 ? -3.159 -11.461 1.573 1.00 77.81 159 GLY A N 1
ATOM 1230 C CA . GLY A 1 159 ? -2.166 -12.499 1.830 1.00 77.81 159 GLY A CA 1
ATOM 1231 C C . GLY A 1 159 ? -2.799 -13.800 2.333 1.00 77.81 159 GLY A C 1
ATOM 1232 O O . GLY A 1 159 ? -3.745 -13.784 3.118 1.00 77.81 159 GLY A O 1
ATOM 1233 N N . VAL A 1 160 ? -2.254 -14.942 1.904 1.00 71.62 160 VAL A N 1
ATOM 1234 C CA . VAL A 1 160 ? -2.708 -16.278 2.333 1.00 71.62 160 VAL A CA 1
ATOM 1235 C C . VAL A 1 160 ? -2.118 -16.648 3.695 1.00 71.62 160 VAL A C 1
ATOM 1237 O O . VAL A 1 160 ? -0.925 -16.454 3.930 1.00 71.62 160 VAL A O 1
ATOM 1240 N N . GLY A 1 161 ? -2.944 -17.241 4.561 1.00 62.44 161 GLY A N 1
ATOM 1241 C CA . GLY A 1 161 ? -2.603 -17.591 5.944 1.00 62.44 161 GLY A CA 1
ATOM 1242 C C . GLY A 1 161 ? -3.001 -16.490 6.922 1.00 62.44 161 GLY A C 1
ATOM 1243 O O . GLY A 1 161 ? -3.384 -15.398 6.488 1.00 62.44 161 GLY A O 1
ATOM 1244 N N . ASP A 1 162 ? -2.903 -16.779 8.220 1.00 48.69 162 ASP A N 1
ATOM 1245 C CA . ASP A 1 162 ? -3.243 -15.809 9.261 1.00 48.69 162 ASP A CA 1
ATOM 1246 C C . ASP A 1 162 ? -2.439 -14.513 9.049 1.00 48.69 162 ASP A C 1
ATOM 1248 O O . ASP A 1 162 ? -1.216 -14.580 8.866 1.00 48.69 162 ASP A O 1
ATOM 1252 N N . PRO A 1 163 ? -3.110 -13.348 8.967 1.00 48.91 163 PRO A N 1
ATOM 1253 C CA . PRO A 1 163 ? -2.432 -12.067 8.837 1.00 48.91 163 PRO A CA 1
ATOM 1254 C C . PRO A 1 163 ? -1.547 -11.720 10.034 1.00 48.91 163 PRO A C 1
ATOM 1256 O O . PRO A 1 163 ? -1.579 -12.381 11.099 1.00 48.91 163 PRO A O 1
#

Radius of gyration: 14.9 Å; chains: 1; bounding box: 34×39×40 Å

Organism: Mycobacterium avium (strain 104) (NCBI:txid243243)

Foldseek 3Di:
DDDDDPPQQAADQVLVQVVFVVVQLVVLVVVCVVDDPPDPDDGLVNCVVVVFKDKDKDKDFLVLVLVCLVVWPWFPLVNVCSNVFDAPRMWMKIFIFGNVCLVVVHQTTQWIWIWHSNDHSVDIHTQKIDGQQFIWGQDPVRDIDDGRGDHSDHIHDPDPDRD